Protein AF-A0A502FFF3-F1 (afdb_monomer)

Sequence (78 aa):
MSRAGFATRPGAAERWVKAGDGAALPVTTGFTARLTIDVTPAMRRHLKRAALEQNVSVADMLRALFAREFPLSGESHE

pLDDT: mean 77.91, std 18.93, range [39.06, 98.62]

Foldseek 3Di:
DDDDDPPPDPPDPPVVVVVVVPPPPPPPVDDPDDDDDDDDPVVVVVLCVVCVVVVHDSVVVVVVVCCVVPPPPPPPPD

Mean predicted aligned error: 14.18 Å

InterPro domains:
  IPR010985 Ribbon-helix-helix [SSF47598] (25-68)

Solvent-accessible surface area (backbone atoms only — not comparable to full-atom values): 5324 Å² total; per-residue (Å²): 141,82,82,82,54,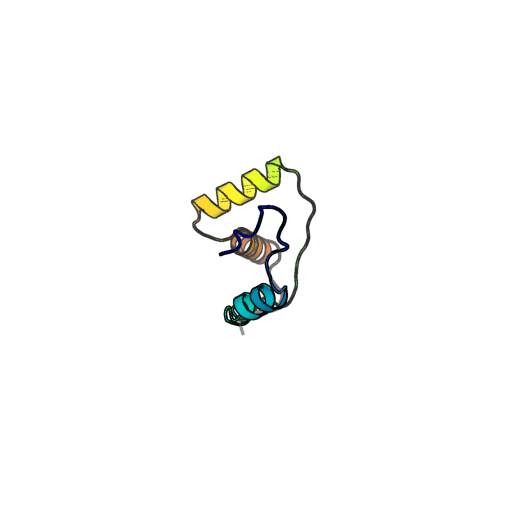100,80,60,73,78,80,52,72,64,57,60,53,60,65,52,71,74,60,73,70,76,76,67,92,76,70,90,76,87,88,86,81,92,71,54,73,67,54,54,53,48,48,51,49,58,16,56,79,67,77,47,51,57,67,56,52,49,49,56,49,44,52,70,79,56,59,74,91,75,78,73,90,124

Radius of gyration: 21.88 Å; Cα contacts (8 Å, |Δi|>4): 11; chains: 1; bounding box: 48×64×23 Å

Secondary structure (DSSP, 8-state):
-----TT-PPS-HHHHHHHHTT------SS----------HHHHHHHHHHHHHTTS-HHHHHHHHHHHHS--TT----

Organism: NCBI:txid658225

Structure (mmCIF, N/CA/C/O backbone):
data_AF-A0A502FFF3-F1
#
_entry.id   AF-A0A502FFF3-F1
#
loop_
_atom_site.group_PDB
_atom_site.id
_atom_site.type_symbol
_atom_site.label_atom_id
_atom_site.label_alt_id
_atom_site.label_comp_id
_atom_site.label_asym_id
_atom_site.label_entity_id
_atom_site.label_seq_id
_atom_site.pdbx_PDB_ins_code
_atom_site.Cartn_x
_atom_site.Cartn_y
_atom_site.Cartn_z
_atom_site.occupancy
_atom_site.B_iso_or_equiv
_atom_site.auth_seq_id
_atom_site.auth_comp_id
_atom_site.auth_asym_id
_atom_site.auth_atom_id
_atom_site.pdbx_PDB_model_num
ATOM 1 N N . MET A 1 1 ? 14.288 -53.528 9.828 1.00 42.91 1 MET A N 1
ATOM 2 C CA . MET A 1 1 ? 14.264 -52.087 10.164 1.00 42.91 1 MET A CA 1
ATOM 3 C C . MET A 1 1 ? 15.057 -51.351 9.098 1.00 42.91 1 MET A C 1
ATOM 5 O O . MET A 1 1 ? 16.277 -51.411 9.128 1.00 42.91 1 MET A O 1
ATOM 9 N N . SER A 1 2 ? 14.390 -50.735 8.122 1.00 49.88 2 SER A N 1
ATOM 10 C CA . SER A 1 2 ? 15.073 -50.067 7.006 1.00 49.88 2 SER A CA 1
ATOM 11 C C . SER A 1 2 ? 14.891 -48.559 7.141 1.00 49.88 2 SER A C 1
ATOM 13 O O . SER A 1 2 ? 13.779 -48.046 7.053 1.00 49.88 2 SER A O 1
ATOM 15 N N . ARG A 1 3 ? 15.996 -47.867 7.432 1.00 57.28 3 ARG A N 1
ATOM 16 C CA . ARG A 1 3 ? 16.092 -46.414 7.608 1.00 57.28 3 ARG A CA 1
ATOM 17 C C . ARG A 1 3 ? 15.933 -45.749 6.239 1.00 57.28 3 ARG A C 1
ATOM 19 O O . ARG A 1 3 ? 16.798 -45.908 5.385 1.00 57.28 3 ARG A O 1
ATOM 26 N N . ALA A 1 4 ? 14.820 -45.050 6.021 1.00 60.31 4 ALA A N 1
ATOM 27 C CA . ALA A 1 4 ? 14.579 -44.309 4.786 1.00 60.31 4 ALA A CA 1
ATOM 28 C C . ALA A 1 4 ? 15.673 -43.240 4.608 1.00 60.31 4 ALA A C 1
ATOM 30 O O . ALA A 1 4 ? 15.863 -42.385 5.474 1.00 60.31 4 ALA A O 1
ATOM 31 N N . GLY A 1 5 ? 16.442 -43.340 3.521 1.00 59.41 5 GLY A N 1
ATOM 32 C CA . GLY A 1 5 ? 17.526 -42.413 3.206 1.00 59.41 5 GLY A CA 1
ATOM 33 C C . GLY A 1 5 ? 16.996 -41.023 2.859 1.00 59.41 5 GLY A C 1
ATOM 34 O O . GLY A 1 5 ? 15.870 -40.887 2.378 1.00 59.41 5 GLY A O 1
ATOM 35 N N . PHE A 1 6 ? 17.831 -39.999 3.053 1.00 60.78 6 PHE A N 1
ATOM 36 C CA . PHE A 1 6 ? 17.558 -38.577 2.775 1.00 60.78 6 PHE A CA 1
ATOM 37 C C . PHE A 1 6 ? 17.111 -38.261 1.326 1.00 60.78 6 PHE A C 1
ATOM 39 O O . PHE A 1 6 ? 16.737 -37.131 1.039 1.00 60.78 6 PHE A O 1
ATOM 46 N N . ALA A 1 7 ? 17.104 -39.251 0.427 1.00 56.88 7 ALA A N 1
ATOM 47 C CA . ALA A 1 7 ? 16.584 -39.171 -0.940 1.00 56.88 7 ALA A CA 1
ATOM 48 C C . ALA A 1 7 ? 15.171 -39.777 -1.112 1.00 56.88 7 ALA A C 1
ATOM 50 O O . ALA A 1 7 ? 14.687 -39.923 -2.234 1.00 56.88 7 ALA A O 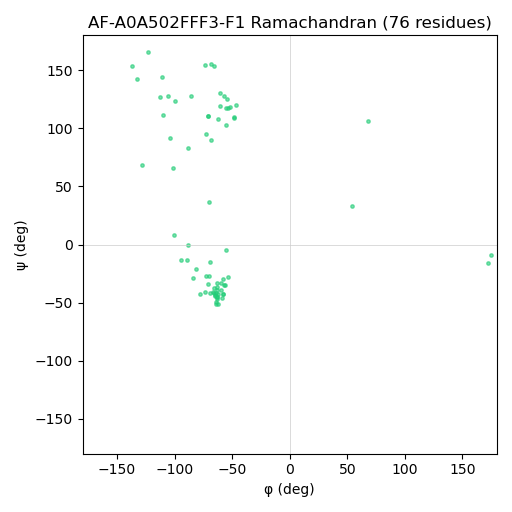1
ATOM 51 N N . THR A 1 8 ? 14.492 -40.159 -0.025 1.00 60.88 8 THR A N 1
ATOM 52 C CA . THR A 1 8 ? 13.115 -40.664 -0.100 1.00 60.88 8 THR A CA 1
ATOM 53 C C . THR A 1 8 ? 12.195 -39.496 -0.435 1.00 60.88 8 THR A C 1
ATOM 55 O O . THR A 1 8 ? 12.001 -38.606 0.392 1.00 60.88 8 THR A O 1
ATOM 58 N N . ARG A 1 9 ? 11.630 -39.492 -1.651 1.00 58.66 9 ARG A N 1
ATOM 59 C CA . ARG A 1 9 ? 10.569 -38.558 -2.054 1.00 58.66 9 ARG A CA 1
ATOM 60 C C . ARG A 1 9 ? 9.521 -38.531 -0.932 1.00 58.66 9 ARG A C 1
ATOM 62 O O . ARG A 1 9 ? 9.008 -39.608 -0.618 1.00 58.66 9 ARG A O 1
ATOM 69 N N . PRO A 1 10 ? 9.235 -37.374 -0.296 1.00 63.00 10 PRO A N 1
ATOM 70 C CA . PRO A 1 10 ? 8.251 -37.321 0.775 1.00 63.00 10 PRO A CA 1
ATOM 71 C C . PRO A 1 10 ? 6.963 -37.958 0.263 1.00 63.00 10 PRO A C 1
ATOM 73 O O . PRO A 1 10 ? 6.428 -37.553 -0.769 1.00 63.00 10 PRO A O 1
ATOM 76 N N . GLY A 1 11 ? 6.55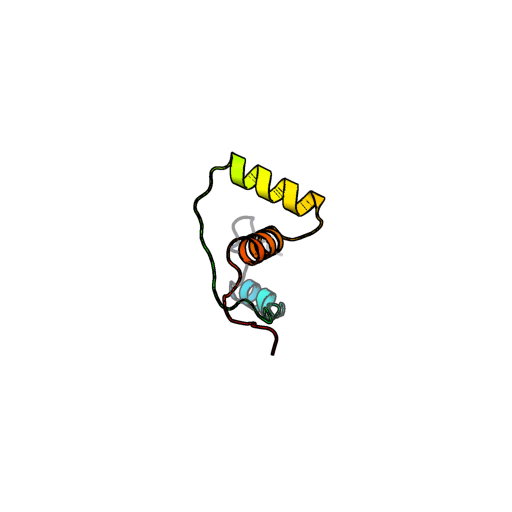9 -39.044 0.925 1.00 55.69 11 GLY A N 1
ATOM 77 C CA . GLY A 1 11 ? 5.461 -39.879 0.471 1.00 55.69 11 GLY A CA 1
ATOM 78 C C . GLY A 1 11 ? 4.193 -39.050 0.314 1.00 55.69 11 GLY A C 1
ATOM 79 O O . GLY A 1 11 ? 3.784 -38.380 1.262 1.00 55.69 11 GLY A O 1
ATOM 80 N N . ALA A 1 12 ? 3.596 -39.176 -0.871 1.00 62.69 12 ALA A N 1
ATOM 81 C CA . ALA A 1 12 ? 2.278 -38.697 -1.265 1.00 62.69 12 ALA A CA 1
ATOM 82 C C . ALA A 1 12 ? 2.111 -37.166 -1.347 1.00 62.69 12 ALA A C 1
ATOM 84 O O . ALA A 1 12 ? 1.942 -36.477 -0.339 1.00 62.69 12 ALA A O 1
ATOM 85 N N . ALA A 1 13 ? 2.041 -36.643 -2.578 1.00 63.16 13 ALA A N 1
ATOM 86 C CA . ALA A 1 13 ? 1.507 -35.305 -2.856 1.00 63.16 13 ALA A CA 1
ATOM 87 C C . ALA A 1 13 ? 0.096 -35.137 -2.256 1.00 63.16 13 ALA A C 1
ATOM 89 O O . ALA A 1 13 ? -0.283 -34.057 -1.812 1.00 63.16 13 ALA A O 1
ATOM 90 N N . GLU A 1 14 ? -0.634 -36.244 -2.126 1.00 62.69 14 GLU A N 1
ATOM 91 C CA . GLU A 1 14 ? -1.941 -36.346 -1.492 1.00 62.69 14 GLU A CA 1
ATOM 92 C C . GLU A 1 14 ? -1.914 -35.882 -0.027 1.00 62.69 14 GLU A C 1
ATOM 94 O O . GLU A 1 14 ? -2.903 -35.339 0.454 1.00 62.69 14 GLU A O 1
ATOM 99 N N . ARG A 1 15 ? -0.788 -36.018 0.693 1.00 63.03 15 ARG A N 1
ATOM 100 C CA . ARG A 1 15 ? -0.652 -35.490 2.064 1.00 63.03 15 ARG A CA 1
ATOM 101 C C . ARG A 1 15 ? -0.583 -33.966 2.103 1.00 63.03 15 ARG A C 1
ATOM 103 O O . ARG A 1 15 ? -1.097 -33.373 3.044 1.00 63.03 15 ARG A O 1
ATOM 110 N N . TRP A 1 16 ? 0.016 -33.343 1.090 1.00 60.44 16 TRP A N 1
ATOM 111 C CA . TRP A 1 16 ? 0.093 -31.884 0.971 1.00 60.44 16 TRP A CA 1
ATOM 112 C C . TRP A 1 16 ? -1.258 -31.296 0.573 1.00 60.44 16 TRP A C 1
ATOM 114 O O . TRP A 1 16 ? -1.688 -30.299 1.144 1.00 60.44 16 TRP A O 1
ATOM 124 N N . VAL A 1 17 ? -1.958 -31.966 -0.346 1.00 64.56 17 VAL A N 1
ATOM 125 C CA . VAL A 1 17 ? -3.319 -31.594 -0.756 1.00 64.56 17 VAL A CA 1
ATOM 126 C C . VAL A 1 17 ? -4.287 -31.717 0.425 1.00 64.56 17 VAL A C 1
ATOM 128 O O . VAL A 1 17 ? -5.008 -30.773 0.727 1.00 64.56 17 VAL A O 1
ATOM 131 N N . LYS A 1 18 ? -4.232 -32.826 1.174 1.00 61.16 18 LYS A N 1
ATOM 132 C CA . LYS A 1 18 ? -5.120 -33.065 2.323 1.00 61.16 18 LYS A CA 1
ATOM 133 C C . LYS A 1 18 ? -4.827 -32.159 3.525 1.00 61.16 18 LYS A C 1
ATOM 135 O O . LYS A 1 18 ? -5.729 -31.872 4.302 1.00 61.16 18 LYS A O 1
ATOM 140 N N . ALA A 1 19 ? -3.583 -31.698 3.679 1.00 60.25 19 ALA A N 1
ATOM 141 C CA . ALA A 1 19 ? -3.222 -30.706 4.693 1.00 60.25 19 ALA A CA 1
ATOM 142 C C . ALA A 1 19 ? -3.727 -29.290 4.348 1.00 60.25 19 ALA A C 1
ATOM 144 O O . ALA A 1 19 ? -3.969 -28.501 5.258 1.00 60.25 19 ALA A O 1
ATOM 145 N N . GLY A 1 20 ? -3.905 -28.973 3.059 1.00 56.47 20 GLY A N 1
ATOM 146 C CA . GLY A 1 20 ? -4.467 -27.697 2.597 1.00 56.47 20 GLY A CA 1
ATOM 147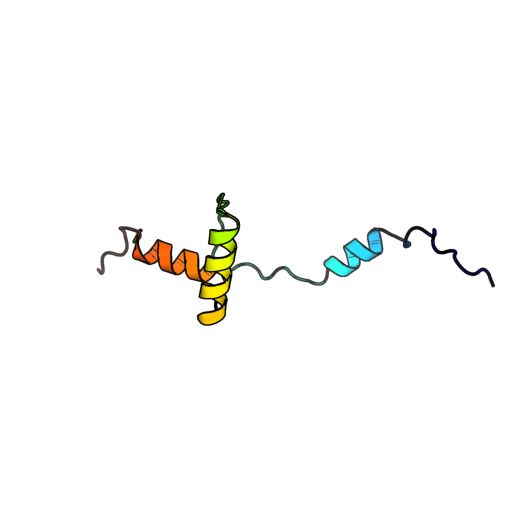 C C . GLY A 1 20 ? -5.998 -27.627 2.636 1.00 56.47 20 GLY A C 1
ATOM 148 O O . GLY A 1 20 ? -6.546 -26.533 2.714 1.00 56.47 20 GLY A O 1
ATOM 149 N N . ASP A 1 21 ? -6.678 -28.775 2.644 1.00 57.81 21 ASP A N 1
ATOM 150 C CA . ASP A 1 21 ? -8.147 -28.894 2.579 1.00 57.81 21 ASP A CA 1
ATOM 151 C C . ASP A 1 21 ? -8.874 -28.403 3.855 1.00 57.81 21 ASP A C 1
ATOM 153 O O . ASP A 1 21 ? -10.081 -28.187 3.863 1.00 57.81 21 ASP A O 1
ATOM 157 N N . GLY A 1 22 ? -8.142 -28.217 4.961 1.00 54.00 22 GLY A N 1
ATOM 158 C CA . GLY A 1 22 ? -8.688 -27.726 6.235 1.00 54.00 22 GLY A CA 1
ATOM 159 C C . GLY A 1 22 ? -8.568 -26.214 6.447 1.00 54.00 22 GLY A C 1
ATOM 160 O O . GLY A 1 22 ? -9.209 -25.668 7.344 1.00 54.00 22 GLY A O 1
ATOM 161 N N . ALA A 1 23 ? -7.765 -25.519 5.640 1.00 57.41 23 ALA A N 1
ATOM 162 C CA . ALA A 1 23 ? -7.721 -24.066 5.668 1.00 57.41 23 ALA A CA 1
ATOM 163 C C . ALA A 1 23 ? -8.787 -23.558 4.703 1.00 57.41 23 ALA A C 1
ATOM 165 O O . ALA A 1 23 ? -8.491 -23.248 3.550 1.00 57.41 23 ALA A O 1
ATOM 166 N N . ALA A 1 24 ? -10.036 -23.487 5.172 1.00 59.22 24 ALA A N 1
ATOM 167 C CA . ALA A 1 24 ? -11.037 -22.669 4.508 1.00 59.22 24 ALA A CA 1
ATOM 168 C C . ALA A 1 24 ? -10.398 -21.295 4.278 1.00 59.22 24 ALA A C 1
ATOM 170 O O . ALA A 1 24 ? -10.108 -20.570 5.234 1.00 59.22 24 ALA A O 1
ATOM 171 N N . LEU A 1 25 ? -10.088 -20.978 3.017 1.00 60.50 25 LEU A N 1
ATOM 172 C CA . LEU A 1 25 ? -9.652 -19.639 2.660 1.00 60.50 25 LEU A CA 1
ATOM 173 C C . LEU A 1 25 ? -10.752 -18.722 3.189 1.00 60.50 25 LEU A C 1
ATOM 175 O O . LEU A 1 25 ? -11.919 -18.980 2.874 1.00 60.50 25 LEU A O 1
ATOM 179 N N . PRO A 1 26 ? -10.435 -17.718 4.025 1.00 59.12 26 PRO A N 1
ATOM 180 C CA . PRO A 1 26 ? -11.457 -16.799 4.478 1.00 59.12 26 PRO A CA 1
ATOM 181 C C . PRO A 1 26 ? -12.115 -16.258 3.215 1.00 59.12 26 PRO A C 1
ATOM 183 O O . PRO A 1 26 ? -11.429 -15.678 2.369 1.00 59.12 26 PRO A O 1
ATOM 186 N N . VAL A 1 27 ? -13.413 -16.533 3.048 1.00 58.44 27 VAL A N 1
ATOM 187 C CA . VAL A 1 27 ? -14.235 -15.887 2.027 1.00 58.44 27 VAL A CA 1
ATOM 188 C C . VAL A 1 27 ? -13.929 -14.408 2.176 1.00 58.44 27 VAL A C 1
ATOM 190 O O . VAL A 1 27 ? -14.216 -13.813 3.210 1.00 58.44 27 VAL A O 1
ATOM 193 N N . THR A 1 28 ? -13.224 -13.832 1.207 1.00 59.56 28 THR A N 1
ATOM 194 C CA . THR A 1 28 ? -12.860 -12.423 1.262 1.00 59.56 28 THR A CA 1
ATOM 195 C C . THR A 1 28 ? -14.154 -11.668 0.994 1.00 59.56 28 THR A C 1
ATOM 197 O O . THR A 1 28 ? -14.569 -11.542 -0.156 1.00 59.56 28 THR A O 1
ATOM 200 N N . THR A 1 29 ? -14.850 -11.255 2.047 1.00 62.12 29 THR A N 1
ATOM 201 C CA . THR A 1 29 ? -16.243 -10.781 2.041 1.00 62.12 29 THR A CA 1
ATOM 202 C C . THR A 1 29 ? -16.457 -9.413 1.362 1.00 62.12 29 THR A C 1
ATOM 204 O O . THR A 1 29 ? -17.286 -8.637 1.817 1.00 62.12 29 THR A O 1
ATOM 207 N N . GLY A 1 30 ? -15.745 -9.073 0.278 1.00 73.06 30 GLY A N 1
ATOM 208 C CA . GLY A 1 30 ? -16.025 -7.828 -0.458 1.00 73.06 30 GLY A CA 1
ATOM 209 C C . GLY A 1 30 ? -15.051 -7.416 -1.566 1.00 73.06 30 GLY A C 1
ATOM 210 O O . GLY A 1 30 ? -15.410 -6.595 -2.402 1.00 73.06 30 GLY A O 1
ATOM 211 N N . PHE A 1 31 ? -13.840 -7.978 -1.635 1.00 81.75 31 PHE A N 1
ATOM 212 C CA . PHE A 1 31 ? -12.864 -7.615 -2.675 1.00 81.75 31 PHE A CA 1
ATOM 213 C C . PHE A 1 31 ? -12.785 -8.689 -3.760 1.00 81.75 31 PHE A C 1
ATOM 215 O O . PHE A 1 31 ? -12.015 -9.639 -3.649 1.00 81.75 31 PHE A O 1
ATOM 222 N N . THR A 1 32 ? -13.585 -8.530 -4.814 1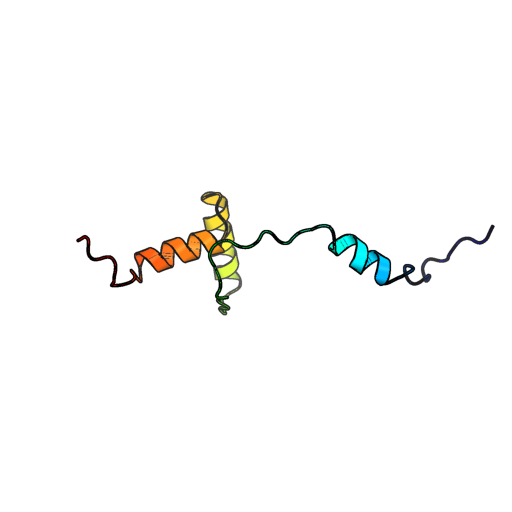.00 84.88 32 THR A N 1
ATOM 223 C CA . THR A 1 32 ? -13.714 -9.510 -5.908 1.00 84.88 32 THR A CA 1
ATOM 224 C C . THR A 1 32 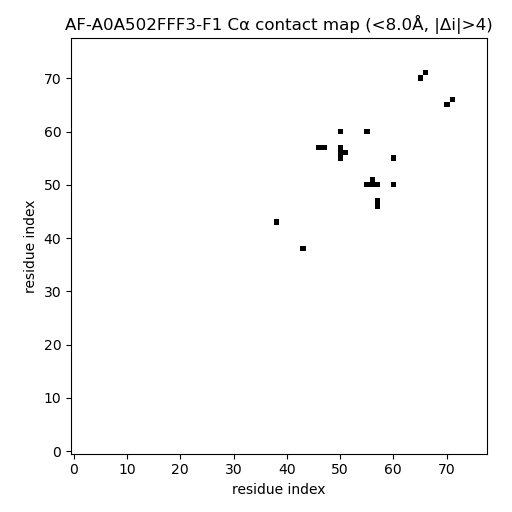? -12.712 -9.306 -7.050 1.00 84.88 32 THR A C 1
ATOM 226 O O . THR A 1 32 ? -12.526 -10.209 -7.862 1.00 84.88 32 THR A O 1
ATOM 229 N N . ALA A 1 33 ? -12.022 -8.160 -7.099 1.00 89.56 33 ALA A N 1
ATOM 230 C CA . ALA A 1 33 ? -11.017 -7.834 -8.113 1.00 89.56 33 ALA A CA 1
ATOM 231 C C . ALA A 1 33 ? -9.589 -7.792 -7.533 1.00 89.56 33 ALA A C 1
ATOM 233 O O . ALA A 1 33 ? -9.371 -7.346 -6.403 1.00 89.56 33 ALA A O 1
ATOM 234 N N . ARG A 1 34 ? -8.594 -8.228 -8.325 1.00 91.25 34 ARG A N 1
ATOM 235 C CA . ARG A 1 34 ? -7.162 -8.181 -7.976 1.00 91.25 34 ARG A CA 1
ATOM 236 C C . ARG A 1 34 ? -6.454 -7.079 -8.760 1.00 91.25 34 ARG A C 1
ATOM 238 O O . ARG A 1 34 ? -6.506 -7.067 -9.982 1.00 91.25 34 ARG A O 1
ATOM 245 N N . LEU A 1 35 ? -5.735 -6.215 -8.047 1.00 91.94 35 LEU A N 1
ATOM 246 C CA . LEU A 1 35 ? -4.840 -5.216 -8.626 1.00 91.94 35 LEU A CA 1
ATOM 247 C C . LEU A 1 35 ? -3.390 -5.714 -8.555 1.00 91.94 35 LEU A C 1
ATOM 249 O O . LEU A 1 35 ? -2.884 -6.010 -7.470 1.00 91.94 35 LEU A O 1
ATOM 253 N N . THR A 1 36 ? -2.721 -5.779 -9.704 1.00 95.25 36 THR A N 1
ATOM 254 C CA . THR A 1 36 ? -1.282 -6.047 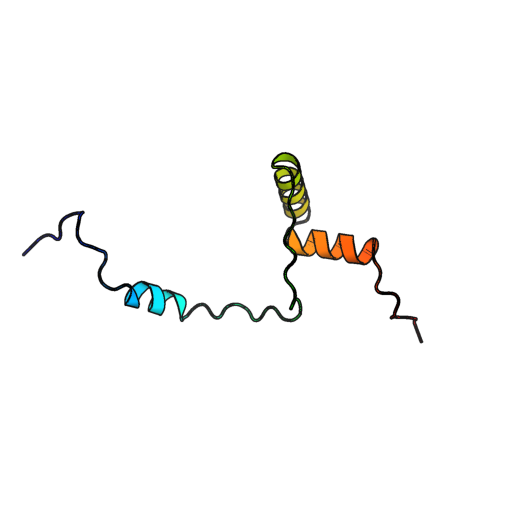-9.818 1.00 95.25 36 THR A CA 1
ATOM 255 C C . THR A 1 36 ? -0.601 -4.788 -10.339 1.00 95.25 36 THR A C 1
ATOM 257 O O . THR A 1 36 ? -1.028 -4.240 -11.349 1.00 95.25 36 THR A O 1
ATOM 260 N N . ILE A 1 37 ? 0.431 -4.320 -9.636 1.00 95.06 37 ILE A N 1
ATOM 261 C CA . ILE A 1 37 ? 1.185 -3.112 -9.987 1.00 95.06 37 ILE A CA 1
ATOM 262 C C . ILE A 1 37 ? 2.680 -3.387 -9.914 1.00 95.06 37 ILE A C 1
ATOM 264 O O . ILE A 1 37 ? 3.149 -4.060 -8.991 1.00 95.06 37 ILE A O 1
ATOM 268 N N . ASP A 1 38 ? 3.422 -2.807 -10.849 1.00 97.75 38 ASP A N 1
ATOM 269 C CA . ASP A 1 38 ? 4.874 -2.766 -10.788 1.00 97.75 38 ASP A CA 1
ATOM 270 C C . ASP A 1 38 ? 5.316 -1.559 -9.967 1.00 97.75 38 ASP A C 1
ATOM 272 O O . ASP A 1 38 ? 4.902 -0.422 -10.193 1.00 97.75 38 ASP A O 1
ATOM 276 N N . VAL A 1 39 ? 6.168 -1.810 -8.978 1.00 96.62 39 VAL A N 1
ATOM 277 C CA . VAL A 1 39 ? 6.730 -0.777 -8.108 1.00 96.62 39 VAL A CA 1
ATOM 278 C C . VAL A 1 39 ? 8.211 -1.040 -7.904 1.00 96.62 39 VAL A C 1
ATOM 280 O O . VAL A 1 39 ? 8.671 -2.183 -7.938 1.00 96.62 39 VAL A O 1
ATOM 283 N N . THR A 1 40 ? 8.978 0.010 -7.622 1.00 98.62 40 THR A N 1
ATOM 284 C CA . THR A 1 40 ? 10.392 -0.171 -7.281 1.00 98.62 40 THR A CA 1
ATOM 285 C C . THR A 1 40 ? 10.538 -0.932 -5.952 1.00 98.62 40 THR A C 1
ATOM 287 O O . THR A 1 40 ? 9.673 -0.833 -5.070 1.00 98.62 40 THR A O 1
ATOM 290 N N . PRO A 1 41 ? 11.657 -1.647 -5.724 1.00 98.50 41 PRO A N 1
ATOM 291 C CA . PRO A 1 41 ? 11.919 -2.286 -4.433 1.00 98.50 41 PRO A CA 1
ATOM 292 C C . PRO A 1 41 ? 11.903 -1.297 -3.257 1.00 98.50 41 PRO A C 1
ATOM 294 O O . PRO A 1 41 ? 11.442 -1.631 -2.163 1.00 98.50 41 PRO A O 1
ATOM 297 N N . ALA A 1 42 ? 12.367 -0.064 -3.489 1.00 98.38 42 ALA A N 1
ATOM 298 C CA . ALA A 1 42 ? 12.332 1.012 -2.505 1.00 98.38 42 ALA A CA 1
ATOM 299 C C . ALA A 1 42 ? 10.892 1.417 -2.155 1.00 98.38 42 ALA A C 1
ATOM 301 O O . ALA A 1 42 ? 10.564 1.516 -0.972 1.00 98.38 42 ALA A O 1
ATOM 302 N N . MET A 1 43 ? 10.024 1.560 -3.161 1.00 98.12 43 MET A N 1
ATOM 303 C CA . MET A 1 43 ? 8.605 1.858 -2.965 1.00 98.12 43 MET A CA 1
ATOM 304 C C . MET A 1 43 ? 7.904 0.730 -2.206 1.00 98.12 43 MET A C 1
ATOM 306 O O . MET A 1 43 ? 7.214 0.977 -1.220 1.00 98.12 43 MET A O 1
ATOM 310 N N . ARG A 1 44 ? 8.159 -0.532 -2.574 1.00 97.56 44 ARG A N 1
ATOM 311 C CA . ARG A 1 44 ? 7.616 -1.689 -1.848 1.00 97.56 44 ARG A CA 1
ATOM 312 C C . ARG A 1 44 ? 8.029 -1.690 -0.375 1.00 97.56 44 ARG A C 1
ATOM 314 O O . ARG A 1 44 ? 7.206 -1.988 0.491 1.00 97.56 44 ARG A O 1
ATOM 321 N N . ARG A 1 45 ? 9.296 -1.377 -0.079 1.00 98.31 45 ARG A N 1
ATOM 322 C CA . ARG A 1 45 ? 9.799 -1.263 1.299 1.00 98.31 45 ARG A CA 1
ATOM 323 C C . ARG A 1 45 ? 9.089 -0.142 2.055 1.00 98.31 45 ARG A C 1
ATOM 325 O O . ARG A 1 45 ? 8.732 -0.341 3.212 1.00 98.31 45 ARG A O 1
ATOM 332 N N . HIS A 1 46 ? 8.887 1.002 1.410 1.00 97.94 46 HIS A N 1
ATOM 333 C CA . HIS A 1 46 ? 8.203 2.144 2.005 1.00 97.94 46 HIS A CA 1
ATOM 334 C C . HIS A 1 46 ? 6.735 1.822 2.324 1.00 97.94 46 HIS A C 1
ATOM 336 O O . HIS A 1 46 ? 6.327 1.958 3.473 1.00 97.94 46 HIS A O 1
ATOM 342 N N . LEU A 1 47 ? 5.989 1.266 1.362 1.00 97.12 47 LEU A N 1
ATOM 343 C CA . LEU A 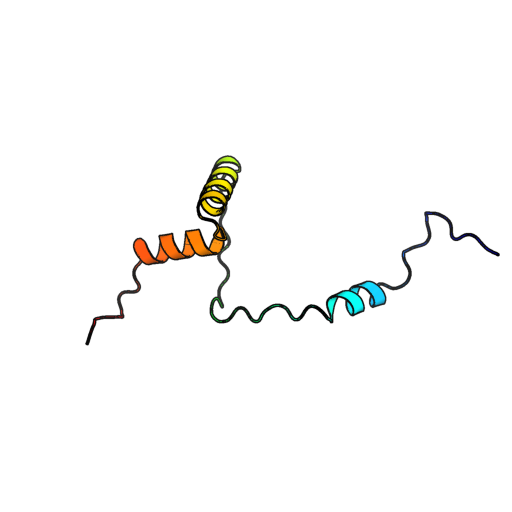1 47 ? 4.592 0.857 1.549 1.00 97.12 47 LEU A CA 1
ATOM 344 C C . LEU A 1 47 ? 4.429 -0.156 2.687 1.00 97.12 47 LEU A C 1
ATOM 346 O O . LEU A 1 47 ? 3.519 -0.035 3.501 1.00 97.12 47 LEU A O 1
ATOM 350 N N . LYS A 1 48 ? 5.328 -1.144 2.780 1.00 97.06 48 LYS A N 1
ATOM 351 C CA . LYS A 1 48 ? 5.298 -2.123 3.877 1.00 97.06 48 LYS A CA 1
ATOM 352 C C . LYS A 1 48 ? 5.539 -1.492 5.243 1.00 97.06 48 LYS A C 1
ATOM 354 O O . LYS A 1 48 ? 4.887 -1.889 6.201 1.00 97.06 48 LYS A O 1
ATOM 359 N N . ARG A 1 49 ? 6.485 -0.553 5.333 1.00 98.31 49 ARG A N 1
ATOM 360 C CA . ARG A 1 49 ? 6.781 0.153 6.582 1.00 98.31 49 ARG A CA 1
ATOM 361 C C . ARG A 1 49 ? 5.576 0.981 7.026 1.00 98.31 49 ARG A C 1
ATOM 363 O O . ARG A 1 49 ? 5.127 0.801 8.148 1.00 98.31 49 ARG A O 1
ATOM 370 N N . ALA A 1 50 ? 5.027 1.797 6.127 1.00 97.88 50 ALA A N 1
ATOM 371 C CA . ALA A 1 50 ? 3.880 2.651 6.424 1.00 97.88 50 ALA A CA 1
ATOM 372 C C . ALA A 1 50 ? 2.647 1.841 6.860 1.00 97.88 50 ALA A C 1
ATOM 374 O O . ALA A 1 50 ? 1.950 2.233 7.792 1.00 97.88 50 ALA A O 1
ATOM 375 N N . ALA A 1 51 ? 2.400 0.690 6.224 1.00 97.88 51 ALA A N 1
ATOM 376 C CA . ALA A 1 51 ? 1.313 -0.207 6.606 1.00 97.88 51 ALA A CA 1
ATOM 377 C C . ALA A 1 51 ? 1.529 -0.827 8.001 1.00 97.88 51 ALA A C 1
ATOM 379 O O . ALA A 1 51 ? 0.596 -0.883 8.799 1.00 97.88 51 ALA A O 1
ATOM 380 N N . LEU A 1 52 ? 2.766 -1.235 8.318 1.00 97.50 52 LEU A N 1
ATOM 381 C CA . LEU A 1 52 ? 3.118 -1.784 9.630 1.00 97.50 52 LEU A CA 1
ATOM 382 C C . LEU A 1 52 ? 2.968 -0.740 10.746 1.00 97.50 52 LEU A C 1
ATOM 384 O O . LEU A 1 52 ? 2.400 -1.050 11.786 1.00 97.50 52 LEU A O 1
ATOM 388 N N . GLU A 1 53 ? 3.427 0.492 10.518 1.00 97.56 53 GLU A N 1
ATOM 389 C CA . GLU A 1 53 ? 3.280 1.612 11.462 1.00 97.56 53 GLU A CA 1
ATOM 390 C C . GLU A 1 53 ? 1.801 1.924 11.759 1.00 97.56 53 GLU A C 1
ATOM 392 O O . GLU A 1 53 ? 1.454 2.271 12.885 1.00 97.56 53 GLU A O 1
ATOM 397 N N . GLN A 1 54 ? 0.920 1.731 10.774 1.00 95.38 54 GLN A N 1
ATOM 398 C CA . GLN A 1 54 ? -0.531 1.905 10.901 1.00 95.38 54 GLN A CA 1
ATOM 399 C C . GLN A 1 54 ? -1.271 0.641 11.380 1.00 95.38 54 GLN A C 1
ATOM 401 O O . GLN A 1 54 ? -2.485 0.686 11.544 1.00 95.38 54 GLN A O 1
ATOM 406 N N . ASN A 1 55 ? -0.573 -0.478 11.621 1.00 97.00 55 ASN A N 1
ATOM 407 C CA . ASN A 1 55 ? -1.155 -1.783 11.978 1.00 97.00 55 ASN A CA 1
ATOM 408 C C . ASN A 1 55 ? -2.224 -2.298 10.986 1.00 97.00 55 ASN A C 1
ATOM 410 O O . ASN A 1 55 ? -3.162 -2.992 11.376 1.00 97.00 55 ASN A O 1
ATOM 414 N N . VAL A 1 56 ? -2.079 -1.991 9.694 1.00 96.19 56 VAL A N 1
ATOM 415 C CA . VAL A 1 56 ? -2.988 -2.440 8.622 1.00 96.19 56 VAL A CA 1
ATOM 416 C C . VAL A 1 56 ? -2.232 -3.212 7.542 1.00 96.19 56 VAL A C 1
ATOM 418 O O . VAL A 1 56 ? -1.003 -3.166 7.456 1.00 96.19 56 VAL A O 1
ATOM 421 N N . SER A 1 57 ? -2.948 -3.931 6.674 1.00 95.81 57 SER A N 1
ATOM 422 C CA . SER A 1 57 ? -2.309 -4.530 5.502 1.00 95.81 57 SER A CA 1
ATOM 423 C C . SER A 1 57 ? -1.987 -3.463 4.447 1.00 95.81 57 SER A C 1
ATOM 425 O O . SER A 1 57 ? -2.668 -2.444 4.334 1.00 95.81 57 SER A O 1
ATOM 427 N N . VAL A 1 58 ? -0.977 -3.717 3.605 1.00 96.44 58 VAL A N 1
ATOM 428 C CA . VAL A 1 58 ? -0.687 -2.848 2.445 1.00 96.44 58 VAL A CA 1
ATOM 429 C C . VAL A 1 58 ? -1.916 -2.717 1.541 1.00 96.44 58 VAL A C 1
ATOM 431 O O . VAL A 1 58 ? -2.147 -1.652 0.978 1.00 96.44 58 VAL A O 1
ATOM 434 N N . ALA A 1 59 ? -2.720 -3.777 1.419 1.00 95.00 59 ALA A N 1
ATOM 435 C CA . ALA A 1 59 ? -3.935 -3.749 0.617 1.00 95.00 59 ALA A CA 1
ATOM 436 C C . ALA A 1 59 ? -4.988 -2.802 1.215 1.00 95.00 59 ALA A C 1
ATOM 438 O O . ALA A 1 59 ? -5.594 -2.039 0.472 1.00 95.00 59 ALA A O 1
ATOM 439 N N . ASP A 1 60 ? -5.165 -2.792 2.537 1.00 94.88 60 ASP A N 1
ATOM 440 C CA . ASP A 1 60 ? -6.116 -1.894 3.209 1.00 94.88 60 ASP A CA 1
ATOM 441 C C . ASP A 1 60 ? -5.665 -0.438 3.140 1.00 94.88 60 ASP A C 1
ATOM 443 O O . ASP A 1 60 ? -6.458 0.440 2.809 1.00 94.88 60 ASP A O 1
ATOM 447 N N . MET A 1 61 ? -4.371 -0.188 3.344 1.00 96.38 61 MET A N 1
ATOM 448 C CA . MET A 1 61 ? -3.786 1.142 3.184 1.00 96.38 61 MET A CA 1
ATOM 449 C C . MET A 1 61 ? -3.982 1.678 1.757 1.00 96.38 61 MET A C 1
ATOM 451 O O . MET A 1 61 ? -4.388 2.825 1.577 1.00 96.38 61 MET A O 1
ATOM 455 N N . LEU A 1 62 ? -3.723 0.851 0.735 1.00 95.62 62 LEU A N 1
ATOM 456 C CA . LEU A 1 62 ? -3.932 1.239 -0.662 1.00 95.62 62 LEU A CA 1
ATOM 457 C C . LEU A 1 62 ? -5.414 1.468 -0.976 1.00 95.62 62 LEU A C 1
ATOM 459 O O . LEU A 1 62 ? -5.732 2.412 -1.687 1.00 95.62 62 LEU A O 1
ATOM 463 N N . ARG A 1 63 ? -6.331 0.671 -0.417 1.00 93.00 63 ARG A N 1
ATOM 464 C CA . ARG A 1 63 ? -7.778 0.901 -0.569 1.00 93.00 63 ARG A CA 1
ATOM 465 C C . ARG A 1 63 ? -8.214 2.226 0.041 1.00 93.00 63 ARG A C 1
ATOM 467 O O . ARG A 1 63 ? -8.934 2.968 -0.614 1.00 93.00 63 ARG A O 1
ATOM 474 N N . ALA A 1 64 ? -7.756 2.546 1.250 1.00 93.62 64 ALA A N 1
ATOM 475 C CA . ALA A 1 64 ? -8.061 3.821 1.897 1.00 93.62 64 ALA A CA 1
ATOM 476 C C . ALA A 1 64 ? -7.491 5.016 1.112 1.00 93.62 64 ALA A C 1
ATOM 478 O O . ALA A 1 64 ? -8.13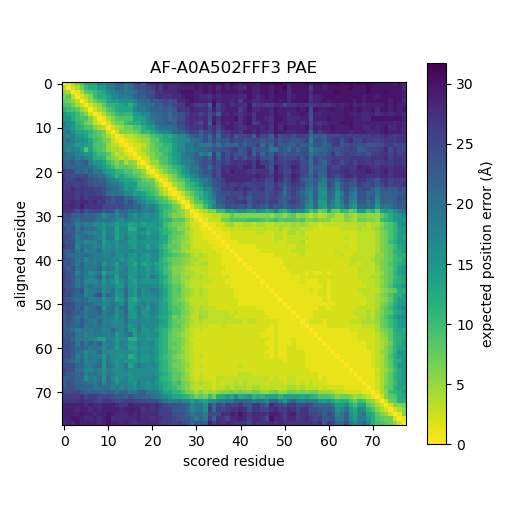1 6.061 1.019 1.00 93.62 64 ALA A O 1
ATOM 479 N N . LEU A 1 65 ? -6.301 4.859 0.519 1.00 94.94 65 LEU A N 1
ATOM 480 C CA . LEU A 1 65 ? -5.732 5.836 -0.409 1.00 94.94 65 LEU A CA 1
ATOM 481 C C . LEU A 1 65 ? -6.617 5.994 -1.652 1.00 94.94 65 LEU A C 1
ATOM 483 O O . LEU A 1 65 ? -6.995 7.112 -1.981 1.00 94.94 65 LEU A O 1
ATOM 487 N N . PHE A 1 66 ? -6.994 4.898 -2.312 1.00 93.94 66 PHE A N 1
ATOM 488 C CA . PHE A 1 66 ? -7.827 4.958 -3.512 1.00 93.94 66 PHE A CA 1
ATOM 489 C C . PHE A 1 66 ? -9.217 5.532 -3.242 1.00 93.94 66 PHE A C 1
ATOM 491 O O . PHE A 1 66 ? -9.685 6.322 -4.045 1.00 93.94 66 PHE A O 1
ATOM 498 N N . ALA A 1 67 ? -9.847 5.210 -2.112 1.00 92.44 67 ALA A N 1
ATOM 499 C CA . ALA A 1 67 ? -11.146 5.773 -1.747 1.00 92.44 67 ALA A CA 1
ATOM 500 C C . ALA A 1 67 ? -11.097 7.299 -1.552 1.00 92.44 67 ALA A C 1
ATOM 502 O O . ALA A 1 67 ? -12.069 7.988 -1.845 1.00 92.44 67 ALA A O 1
ATOM 503 N N . ARG A 1 68 ? -9.963 7.827 -1.070 1.00 94.25 68 ARG A N 1
ATOM 504 C CA . ARG A 1 68 ? -9.757 9.268 -0.881 1.00 94.25 68 ARG A CA 1
ATOM 505 C C . ARG A 1 68 ? -9.454 9.998 -2.190 1.00 94.25 68 ARG A C 1
ATOM 507 O O . ARG A 1 68 ? -9.976 11.086 -2.395 1.00 94.25 68 ARG A O 1
ATOM 514 N N . GLU A 1 69 ? -8.609 9.423 -3.044 1.00 95.19 69 GLU A N 1
ATOM 515 C CA . GLU A 1 69 ? -8.182 10.066 -4.299 1.00 95.19 69 GLU A CA 1
ATOM 516 C C . GLU A 1 69 ? -9.178 9.845 -5.451 1.00 95.19 69 GLU A C 1
ATOM 518 O O . GLU A 1 69 ? -9.298 10.680 -6.343 1.00 95.19 69 GLU A O 1
ATOM 523 N N . PHE A 1 70 ? -9.909 8.729 -5.426 1.00 92.69 70 PHE A N 1
ATOM 524 C CA . PHE A 1 70 ? -10.893 8.326 -6.431 1.00 92.69 70 PHE A CA 1
ATOM 525 C C . PHE A 1 70 ? -12.226 7.985 -5.750 1.00 92.69 70 PHE A C 1
ATOM 527 O O . PHE A 1 70 ? -12.618 6.812 -5.709 1.00 92.69 70 PHE A O 1
ATOM 534 N N . PRO A 1 71 ? -12.933 8.981 -5.185 1.00 88.00 71 PRO A N 1
ATOM 535 C CA . PRO A 1 71 ? -14.252 8.741 -4.626 1.00 88.00 71 PRO A CA 1
ATOM 536 C C . PRO A 1 71 ? -15.176 8.227 -5.734 1.00 88.00 71 PRO A C 1
ATOM 538 O O . PRO A 1 71 ? -15.250 8.805 -6.823 1.00 88.00 71 PRO A O 1
ATOM 541 N N . LEU A 1 72 ? -15.887 7.131 -5.465 1.00 81.81 72 LEU A N 1
ATOM 542 C CA . LEU A 1 72 ? -16.926 6.647 -6.366 1.00 81.81 72 LEU A CA 1
ATOM 543 C C . LEU A 1 72 ? -18.000 7.735 -6.432 1.00 81.81 72 LEU A C 1
ATOM 545 O O . LEU A 1 72 ? -18.700 7.996 -5.457 1.00 81.81 72 LEU A O 1
ATOM 549 N N . SER A 1 73 ? -18.078 8.428 -7.565 1.00 70.50 73 SER A N 1
ATOM 550 C CA . SER A 1 73 ? -19.091 9.453 -7.802 1.00 70.50 73 SER A CA 1
ATOM 551 C C . SER A 1 73 ? -20.448 8.751 -7.896 1.00 70.50 73 SER A C 1
ATOM 553 O O . SER A 1 73 ? -20.807 8.260 -8.962 1.00 70.50 73 SER A O 1
ATOM 555 N N . GLY A 1 74 ? -21.151 8.594 -6.772 1.00 62.16 74 GLY A N 1
ATOM 556 C CA . GLY A 1 74 ? -22.394 7.819 -6.755 1.00 62.16 74 GLY A CA 1
ATOM 557 C C . GLY A 1 74 ? -23.082 7.589 -5.413 1.00 62.16 74 GLY A C 1
ATOM 558 O O . GLY A 1 74 ? -24.220 7.143 -5.431 1.00 62.16 74 GLY A O 1
ATOM 559 N N . GLU A 1 75 ? -22.482 7.930 -4.272 1.00 53.91 75 GLU A N 1
ATOM 560 C CA . GLU A 1 75 ? -23.253 8.122 -3.034 1.00 53.91 75 GLU A CA 1
ATOM 561 C C . GLU A 1 75 ? -23.426 9.624 -2.813 1.00 53.91 75 GLU A C 1
ATOM 563 O O . GLU A 1 75 ? -22.874 10.238 -1.900 1.00 53.91 75 GLU A O 1
ATOM 568 N N . SER A 1 76 ? -24.174 10.241 -3.731 1.00 47.38 76 SER A N 1
ATOM 569 C CA . SER A 1 76 ? -24.937 11.430 -3.386 1.00 47.38 76 SER A CA 1
ATOM 570 C C . SER A 1 76 ? -25.816 11.044 -2.203 1.00 47.38 76 SER A C 1
ATOM 572 O O . SER A 1 76 ? -26.622 10.127 -2.301 1.00 47.38 76 SER A O 1
ATOM 574 N N . HIS A 1 77 ? -25.590 11.709 -1.077 1.00 45.38 77 HIS A N 1
ATOM 575 C CA . HIS A 1 77 ? -26.507 11.729 0.048 1.00 45.38 77 HIS A CA 1
ATOM 576 C C . HIS A 1 77 ? -27.875 12.204 -0.472 1.00 45.38 77 HIS A C 1
ATOM 578 O O . HIS A 1 77 ? -28.035 13.391 -0.759 1.00 45.38 77 HIS A O 1
ATOM 584 N N . GLU A 1 78 ? -28.809 11.274 -0.659 1.00 39.06 78 GLU A N 1
ATOM 585 C CA . GLU A 1 78 ? -30.255 11.521 -0.648 1.00 39.06 78 GLU A CA 1
ATOM 586 C C . GLU A 1 78 ? -30.850 10.789 0.557 1.00 39.06 78 GLU A C 1
ATOM 588 O O . GLU A 1 78 ? -30.446 9.624 0.792 1.00 39.06 78 GLU A O 1
#